Protein AF-A0A9D8TSK9-F1 (afdb_monomer)

Structure (mmCIF, N/CA/C/O backbone):
data_AF-A0A9D8TSK9-F1
#
_entry.id   AF-A0A9D8TSK9-F1
#
loop_
_atom_site.group_PDB
_atom_site.id
_atom_site.type_symbol
_atom_site.label_atom_id
_atom_site.label_alt_id
_atom_site.label_comp_id
_atom_site.label_asym_id
_atom_site.label_entity_id
_atom_site.label_seq_id
_atom_site.pdbx_PDB_ins_code
_atom_site.Cartn_x
_atom_site.Cartn_y
_atom_site.Cartn_z
_atom_site.occupancy
_atom_site.B_iso_or_equiv
_atom_site.auth_seq_id
_atom_site.auth_comp_id
_atom_site.auth_asym_id
_atom_site.auth_atom_id
_atom_site.pdbx_PDB_model_num
ATOM 1 N N . PRO A 1 1 ? 2.630 -17.126 -11.442 1.00 73.25 1 PRO A N 1
ATOM 2 C CA . PRO A 1 1 ? 2.216 -15.720 -11.636 1.00 73.25 1 PRO A CA 1
ATOM 3 C C . PRO A 1 1 ? 3.411 -14.772 -11.558 1.00 73.25 1 PRO A C 1
ATOM 5 O O . PRO A 1 1 ? 4.463 -15.180 -11.087 1.00 73.25 1 PRO A O 1
ATOM 8 N N . GLU A 1 2 ? 3.264 -13.523 -11.987 1.00 84.56 2 GLU A N 1
ATOM 9 C CA . GLU A 1 2 ? 4.336 -12.519 -11.908 1.00 84.56 2 GLU A CA 1
ATOM 10 C C . GLU A 1 2 ? 4.893 -12.337 -10.479 1.00 84.56 2 GLU A C 1
ATOM 12 O O . GLU A 1 2 ? 6.099 -12.223 -10.284 1.00 84.56 2 GLU A O 1
ATOM 17 N N . GLU A 1 3 ? 4.031 -12.426 -9.462 1.00 88.69 3 GLU A N 1
ATOM 18 C CA . GLU A 1 3 ? 4.426 -12.395 -8.046 1.00 88.69 3 GLU A CA 1
ATOM 19 C C . GLU A 1 3 ? 5.322 -13.574 -7.629 1.00 88.69 3 GLU A C 1
ATOM 21 O O . GLU A 1 3 ? 6.169 -13.411 -6.752 1.00 88.69 3 GLU A O 1
ATOM 26 N N . ASP A 1 4 ? 5.180 -14.745 -8.259 1.00 91.94 4 ASP A N 1
ATOM 27 C CA . ASP A 1 4 ? 6.037 -15.901 -7.959 1.00 91.94 4 ASP A CA 1
ATOM 28 C C . ASP A 1 4 ? 7.465 -15.669 -8.458 1.00 91.94 4 ASP A C 1
ATOM 30 O O . ASP A 1 4 ? 8.418 -16.069 -7.793 1.00 91.94 4 ASP A O 1
ATOM 34 N N . ILE A 1 5 ? 7.606 -14.990 -9.602 1.00 90.00 5 ILE A N 1
ATOM 35 C CA . ILE A 1 5 ? 8.903 -14.621 -10.185 1.00 90.00 5 ILE A CA 1
ATOM 36 C C . ILE A 1 5 ? 9.589 -13.581 -9.294 1.00 90.00 5 ILE A C 1
ATOM 38 O O . ILE A 1 5 ? 10.759 -13.721 -8.944 1.00 90.00 5 ILE A O 1
ATOM 42 N N . LEU A 1 6 ? 8.842 -12.565 -8.853 1.00 91.88 6 LEU A N 1
ATOM 43 C CA . LEU A 1 6 ? 9.312 -11.599 -7.857 1.00 91.88 6 LEU A CA 1
ATOM 44 C C . LEU A 1 6 ? 9.810 -12.296 -6.589 1.00 91.88 6 LEU A C 1
ATOM 46 O O . LEU A 1 6 ? 10.899 -12.002 -6.093 1.00 91.88 6 LEU A O 1
ATOM 50 N N . LEU A 1 7 ? 9.026 -13.242 -6.073 1.00 94.25 7 LEU A N 1
ATOM 51 C CA . LEU A 1 7 ? 9.379 -13.989 -4.875 1.00 94.25 7 LEU A CA 1
ATOM 52 C C . LEU A 1 7 ? 10.636 -14.841 -5.075 1.00 94.25 7 LEU A C 1
ATOM 54 O O . LEU A 1 7 ? 11.459 -14.888 -4.161 1.00 94.25 7 LEU A O 1
ATOM 58 N N . SER A 1 8 ? 10.795 -15.507 -6.223 1.00 94.19 8 SER A N 1
ATOM 59 C CA . SER A 1 8 ? 11.981 -16.324 -6.497 1.00 94.19 8 SER A CA 1
ATOM 60 C C . SER A 1 8 ? 13.240 -15.470 -6.592 1.00 94.19 8 SER A C 1
ATOM 62 O O . SER A 1 8 ? 14.206 -15.767 -5.895 1.00 94.19 8 SER A O 1
ATOM 64 N N . VAL A 1 9 ? 13.199 -14.368 -7.352 1.00 93.31 9 VAL A N 1
ATOM 65 C CA . VAL A 1 9 ? 14.351 -13.464 -7.515 1.00 93.31 9 VAL A CA 1
ATOM 66 C C . VAL A 1 9 ? 14.782 -12.883 -6.168 1.00 93.31 9 VAL A C 1
ATOM 68 O O . VAL A 1 9 ? 15.950 -12.953 -5.798 1.00 93.31 9 VAL A O 1
ATOM 71 N N . LEU A 1 10 ? 13.838 -12.367 -5.376 1.00 93.31 10 LEU A N 1
ATOM 72 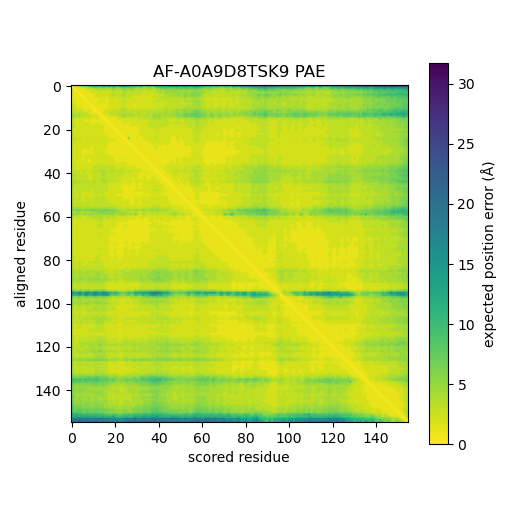C CA . LEU A 1 10 ? 14.177 -11.788 -4.073 1.00 93.31 10 LEU A CA 1
ATOM 73 C C . LEU A 1 10 ? 14.673 -12.842 -3.078 1.00 93.31 10 LEU A C 1
ATOM 75 O O . LEU A 1 10 ? 15.539 -12.550 -2.254 1.00 93.31 10 LEU A O 1
ATOM 79 N N . ARG A 1 11 ? 14.146 -14.069 -3.140 1.00 95.38 11 ARG A N 1
ATOM 80 C CA . ARG A 1 11 ? 14.561 -15.168 -2.259 1.00 95.38 11 ARG A CA 1
ATOM 81 C C . ARG A 1 11 ? 16.004 -15.595 -2.507 1.00 95.38 11 ARG A C 1
ATOM 83 O O . ARG A 1 11 ? 16.670 -15.957 -1.541 1.00 95.38 11 ARG A O 1
ATOM 90 N N . GLU A 1 12 ? 16.487 -15.531 -3.743 1.00 93.00 12 GLU A N 1
ATOM 91 C CA . GLU A 1 12 ? 17.891 -15.820 -4.057 1.00 93.00 12 GLU A CA 1
ATOM 92 C C . GLU A 1 12 ? 18.850 -14.809 -3.413 1.00 93.00 12 GLU A C 1
ATOM 94 O O . GLU A 1 12 ? 19.914 -15.198 -2.937 1.00 93.00 12 GLU A O 1
ATOM 99 N N . GLU A 1 13 ? 18.458 -13.534 -3.314 1.00 87.31 13 GLU A N 1
ATOM 100 C CA . GLU A 1 13 ? 19.311 -12.488 -2.736 1.00 87.31 13 GLU A CA 1
ATOM 101 C C . GLU A 1 13 ? 19.296 -12.459 -1.198 1.00 87.31 13 GLU A C 1
ATOM 103 O O . GLU A 1 13 ? 20.333 -12.238 -0.571 1.00 87.31 13 GLU A O 1
ATOM 108 N N . VAL A 1 14 ? 18.127 -12.634 -0.566 1.00 90.31 14 VAL A N 1
ATOM 109 C CA . VAL A 1 14 ? 17.959 -12.365 0.884 1.00 90.31 14 VAL A CA 1
ATOM 110 C C . VAL A 1 14 ? 17.434 -13.552 1.696 1.00 90.31 14 VAL A C 1
ATOM 112 O O . VAL A 1 14 ? 17.298 -13.451 2.918 1.00 90.31 14 VAL A O 1
ATOM 115 N N . GLY A 1 15 ? 17.104 -14.672 1.048 1.00 93.44 15 GLY A N 1
ATOM 116 C CA . GLY A 1 15 ? 16.477 -15.831 1.681 1.00 93.44 15 GLY A CA 1
ATOM 117 C C . GLY A 1 15 ? 15.024 -15.562 2.089 1.00 93.44 15 GLY A C 1
ATOM 118 O O . GLY A 1 15 ? 14.085 -15.844 1.344 1.00 93.44 15 GLY A O 1
ATOM 119 N N . HIS A 1 16 ? 14.801 -15.026 3.291 1.00 95.62 16 HIS A N 1
ATOM 120 C CA . HIS A 1 16 ? 13.446 -14.752 3.780 1.00 95.62 16 HIS A CA 1
ATOM 121 C C . HIS A 1 16 ? 12.887 -13.433 3.219 1.00 95.62 16 HIS A C 1
ATOM 123 O O . HIS A 1 16 ? 13.350 -12.343 3.561 1.00 95.62 16 HIS A O 1
ATOM 129 N N . VAL A 1 17 ? 11.828 -13.534 2.412 1.00 96.38 17 VAL A N 1
ATOM 130 C CA . VAL A 1 17 ? 11.138 -12.386 1.806 1.00 96.38 17 VAL A CA 1
ATOM 131 C C . VAL A 1 17 ? 9.907 -12.024 2.641 1.00 96.38 17 VAL A C 1
ATOM 133 O O . VAL A 1 17 ? 8.852 -12.642 2.517 1.00 96.38 17 VAL A O 1
ATOM 136 N N . SER A 1 18 ? 10.044 -11.022 3.513 1.00 96.56 18 SER A N 1
ATOM 137 C CA . SER A 1 18 ? 8.914 -10.470 4.271 1.00 96.56 18 SER A CA 1
ATOM 138 C C . SER A 1 18 ? 8.036 -9.569 3.395 1.00 96.56 18 SER A C 1
ATOM 140 O O . SER A 1 18 ? 8.473 -9.073 2.358 1.00 96.56 18 SER A O 1
ATOM 142 N N . CYS A 1 19 ? 6.813 -9.267 3.844 1.00 94.88 19 CYS A N 1
ATOM 143 C CA . CYS A 1 19 ? 5.974 -8.274 3.163 1.00 94.88 19 CYS A CA 1
ATOM 144 C C . CYS A 1 19 ? 6.661 -6.900 3.070 1.00 94.88 19 CYS A C 1
ATOM 146 O O . CYS A 1 19 ? 6.500 -6.214 2.072 1.00 94.88 19 CYS A O 1
ATOM 148 N N . GLU A 1 20 ? 7.476 -6.510 4.055 1.00 95.56 20 GLU A N 1
ATOM 149 C CA . GLU A 1 20 ? 8.206 -5.232 4.051 1.00 95.56 20 GLU A CA 1
ATOM 150 C C . GLU A 1 20 ? 9.267 -5.145 2.941 1.00 95.56 20 GLU A C 1
ATOM 152 O O . GLU A 1 20 ? 9.547 -4.057 2.431 1.00 95.56 20 GLU A O 1
ATOM 157 N N . ARG A 1 21 ? 9.803 -6.292 2.491 1.00 96.06 21 ARG A N 1
ATOM 158 C CA . ARG A 1 21 ? 10.706 -6.353 1.329 1.00 96.06 21 ARG A CA 1
ATOM 159 C C . ARG A 1 21 ? 10.025 -5.959 0.019 1.00 96.06 21 ARG A C 1
ATOM 161 O O . ARG A 1 21 ? 10.737 -5.714 -0.947 1.00 96.06 21 ARG A O 1
ATOM 168 N N . LEU A 1 22 ? 8.695 -5.868 -0.001 1.00 95.25 22 LEU A N 1
ATOM 169 C CA . LEU A 1 22 ? 7.880 -5.459 -1.148 1.00 95.25 22 LEU A CA 1
ATOM 170 C C . LEU A 1 22 ? 7.094 -4.169 -0.850 1.00 95.25 22 LEU A C 1
ATOM 172 O O . LEU A 1 22 ? 7.015 -3.277 -1.686 1.00 95.25 22 LEU A O 1
ATOM 176 N N . LEU A 1 23 ? 6.549 -4.032 0.360 1.00 95.69 23 LEU A N 1
ATOM 177 C CA . LEU A 1 23 ? 5.634 -2.965 0.775 1.00 95.69 23 LEU A CA 1
ATOM 178 C C . LEU A 1 23 ? 6.340 -1.856 1.569 1.00 95.69 23 LEU A C 1
ATOM 180 O O . LEU A 1 23 ? 5.909 -1.463 2.650 1.00 95.69 23 LEU A O 1
ATOM 184 N N . SER A 1 24 ? 7.437 -1.343 1.021 1.00 95.38 24 SER A N 1
ATOM 185 C CA . SER A 1 24 ? 8.186 -0.204 1.563 1.00 95.38 24 SER A CA 1
ATOM 186 C C . SER A 1 24 ? 8.791 0.636 0.432 1.00 95.38 24 SER A C 1
ATOM 188 O O . SER A 1 24 ? 8.674 0.279 -0.739 1.00 95.38 24 SER A O 1
ATOM 190 N N . GLY A 1 25 ? 9.460 1.748 0.761 1.00 94.69 25 GLY A N 1
ATOM 191 C CA . GLY A 1 25 ? 10.222 2.513 -0.235 1.00 94.69 25 GLY A CA 1
ATOM 192 C C . GLY A 1 25 ? 11.288 1.656 -0.916 1.00 94.69 25 GLY A C 1
ATOM 193 O O . GLY A 1 25 ? 11.311 1.566 -2.138 1.00 94.69 25 GLY A O 1
ATOM 194 N N . MET A 1 26 ? 12.098 0.944 -0.129 1.00 95.31 26 MET A N 1
ATOM 195 C CA . MET A 1 26 ? 13.047 -0.031 -0.679 1.00 95.31 26 MET A CA 1
ATOM 196 C C . MET A 1 26 ? 12.343 -1.210 -1.349 1.00 95.31 26 MET A C 1
ATOM 198 O O . MET A 1 26 ? 12.873 -1.783 -2.293 1.00 95.31 26 MET A O 1
ATOM 202 N N . GLY A 1 27 ? 11.130 -1.543 -0.913 1.00 95.81 27 GLY A N 1
ATOM 203 C CA . GLY A 1 27 ? 10.292 -2.532 -1.572 1.00 95.81 27 GLY A CA 1
ATOM 204 C C . GLY A 1 27 ? 9.965 -2.183 -3.023 1.00 95.81 27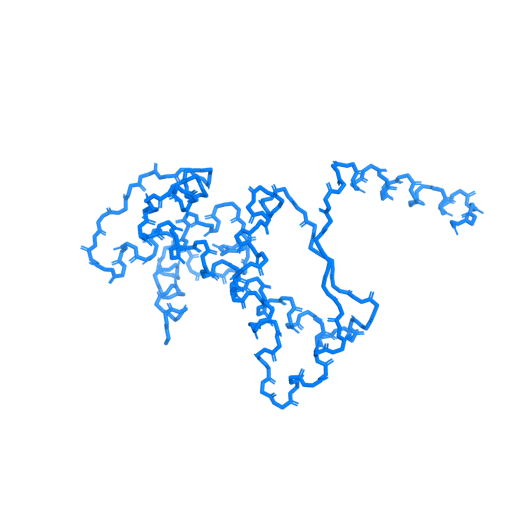 GLY A C 1
ATOM 205 O O . GLY A 1 27 ? 10.052 -3.062 -3.871 1.00 95.81 27 GLY A O 1
ATOM 206 N N . LEU A 1 28 ? 9.702 -0.913 -3.348 1.00 96.44 28 LEU A N 1
ATOM 207 C CA . LEU A 1 28 ? 9.533 -0.484 -4.744 1.00 96.44 28 LEU A CA 1
ATOM 208 C C . LEU A 1 28 ? 10.784 -0.737 -5.588 1.00 96.44 28 LEU A C 1
ATOM 210 O O . LEU A 1 28 ? 10.671 -1.226 -6.709 1.00 96.44 28 LEU A O 1
ATOM 214 N N . VAL A 1 29 ? 11.965 -0.445 -5.037 1.00 97.38 29 VAL A N 1
ATOM 215 C CA . VAL A 1 29 ? 13.246 -0.707 -5.711 1.00 97.38 29 VAL A CA 1
ATOM 216 C C . VAL A 1 29 ? 13.446 -2.208 -5.908 1.00 97.38 29 VAL A C 1
ATOM 218 O O . VAL A 1 29 ? 13.816 -2.638 -6.994 1.00 97.38 29 VAL A O 1
ATOM 221 N N . ASN A 1 30 ? 13.134 -3.022 -4.898 1.00 97.00 30 ASN A N 1
ATOM 222 C CA . ASN A 1 30 ? 13.212 -4.480 -4.993 1.00 97.00 30 ASN A CA 1
ATOM 223 C C . ASN A 1 30 ? 12.285 -5.032 -6.083 1.00 97.00 30 ASN A C 1
ATOM 225 O O . ASN A 1 30 ? 12.696 -5.901 -6.847 1.00 97.00 30 ASN A O 1
ATOM 229 N N . ILE A 1 31 ? 11.059 -4.509 -6.182 1.00 97.19 31 ILE A N 1
ATOM 230 C CA . ILE A 1 31 ? 10.100 -4.910 -7.218 1.00 97.19 31 ILE A CA 1
ATOM 231 C C . ILE A 1 31 ? 10.623 -4.519 -8.604 1.00 97.19 31 ILE A C 1
ATOM 233 O O . ILE A 1 31 ? 10.653 -5.365 -9.492 1.00 97.19 31 ILE A O 1
ATOM 237 N N . TYR A 1 32 ? 11.078 -3.274 -8.780 1.00 97.81 32 TYR A N 1
ATOM 238 C CA . TYR A 1 32 ? 11.689 -2.806 -10.029 1.00 97.81 32 TYR A CA 1
ATOM 239 C C . TYR A 1 32 ? 12.872 -3.694 -10.441 1.00 97.81 32 TYR A C 1
ATOM 241 O O . TYR A 1 32 ? 12.881 -4.237 -11.543 1.00 97.81 32 TYR A O 1
ATOM 249 N N . ARG A 1 33 ? 13.832 -3.914 -9.533 1.00 96.69 33 ARG A N 1
ATOM 250 C CA . ARG A 1 33 ? 15.013 -4.748 -9.800 1.00 96.69 33 ARG A CA 1
ATOM 251 C C . ARG A 1 33 ? 14.610 -6.157 -10.216 1.00 96.69 33 ARG A C 1
ATOM 253 O O . ARG A 1 33 ? 15.139 -6.673 -11.194 1.00 96.69 33 ARG A O 1
ATOM 260 N N . ALA A 1 34 ? 13.659 -6.764 -9.510 1.00 95.75 34 ALA A N 1
ATOM 261 C CA . ALA A 1 34 ? 13.188 -8.106 -9.821 1.00 95.75 34 ALA A CA 1
ATOM 262 C C . ALA A 1 34 ? 12.487 -8.196 -11.187 1.00 95.75 34 ALA A C 1
ATOM 264 O O . ALA A 1 34 ? 12.703 -9.174 -11.897 1.00 95.75 34 ALA A O 1
ATOM 265 N N . ILE A 1 35 ? 11.712 -7.179 -11.585 1.00 96.12 35 ILE A N 1
ATOM 266 C CA . ILE A 1 35 ? 11.118 -7.092 -12.931 1.00 96.12 35 ILE A CA 1
ATOM 267 C C . ILE A 1 35 ? 12.223 -7.065 -13.992 1.00 96.12 35 ILE A C 1
ATOM 269 O O . ILE A 1 35 ? 12.223 -7.895 -14.901 1.00 96.12 35 ILE A O 1
ATOM 273 N N . VAL A 1 36 ? 13.200 -6.168 -13.844 1.00 96.75 36 VAL A N 1
ATOM 274 C CA . VAL A 1 36 ? 14.285 -6.004 -14.824 1.00 96.75 36 VAL A CA 1
ATOM 275 C C . VAL A 1 36 ? 15.134 -7.274 -14.939 1.00 96.75 36 VAL A C 1
ATOM 277 O O . VAL A 1 36 ? 15.420 -7.730 -16.047 1.00 96.75 36 VAL A O 1
ATOM 280 N N . LEU A 1 37 ? 15.483 -7.889 -13.805 1.00 94.75 37 LEU A N 1
ATOM 281 C CA . LEU A 1 37 ? 16.219 -9.156 -13.773 1.00 94.75 37 LEU A CA 1
ATOM 282 C C . LEU A 1 37 ? 15.415 -10.299 -14.405 1.00 94.75 37 LEU A C 1
ATOM 284 O O . LEU A 1 37 ? 15.986 -11.109 -15.132 1.00 94.75 37 LEU A O 1
ATOM 288 N N . SER A 1 38 ? 14.095 -10.348 -14.185 1.00 92.56 38 SER A N 1
ATOM 289 C CA . SER A 1 38 ? 13.232 -11.371 -14.793 1.00 92.56 38 SER A CA 1
ATOM 290 C C . SER A 1 38 ? 13.163 -11.276 -16.319 1.00 92.56 38 SER A C 1
ATOM 292 O O . SER A 1 38 ? 12.992 -12.291 -16.993 1.00 92.56 38 SER A O 1
ATOM 294 N N . ASP A 1 39 ? 13.391 -10.079 -16.861 1.00 93.69 39 ASP A N 1
ATOM 295 C CA . ASP A 1 39 ? 13.491 -9.822 -18.297 1.00 93.69 39 ASP A CA 1
ATOM 296 C C . ASP A 1 39 ? 14.929 -10.001 -18.833 1.00 93.69 39 ASP A C 1
ATOM 298 O O . ASP A 1 39 ? 15.214 -9.634 -19.973 1.00 93.69 39 ASP A O 1
ATOM 302 N N . ASN A 1 40 ? 15.849 -10.570 -18.041 1.00 94.50 40 ASN A N 1
ATOM 303 C CA . ASN A 1 40 ? 17.273 -10.750 -18.366 1.00 94.50 40 ASN A CA 1
ATOM 304 C C . ASN A 1 40 ? 18.011 -9.438 -18.691 1.00 94.50 40 ASN A C 1
ATOM 306 O O . ASN A 1 40 ? 18.934 -9.411 -19.511 1.00 94.50 40 ASN A O 1
ATOM 310 N N . ARG A 1 41 ? 17.608 -8.338 -18.051 1.00 96.62 41 ARG A N 1
ATOM 311 C CA . ARG A 1 41 ? 18.243 -7.021 -18.171 1.00 96.62 41 ARG A CA 1
ATOM 312 C C . ARG A 1 41 ? 18.985 -6.664 -16.883 1.00 96.62 41 ARG A C 1
ATOM 314 O O . ARG A 1 41 ? 18.797 -7.285 -15.839 1.00 96.62 41 ARG A O 1
ATOM 321 N N . ILE A 1 42 ? 19.850 -5.655 -16.962 1.00 96.69 42 ILE A N 1
ATOM 322 C CA . ILE A 1 42 ? 20.616 -5.154 -15.815 1.00 96.69 42 ILE A CA 1
ATOM 323 C C . ILE A 1 42 ? 19.864 -3.953 -15.224 1.00 96.69 42 ILE A C 1
ATOM 325 O O . ILE A 1 42 ? 19.654 -2.983 -15.956 1.00 96.69 42 ILE A O 1
ATOM 329 N N . PRO A 1 43 ? 19.447 -3.993 -13.944 1.00 96.94 43 PRO A N 1
ATOM 330 C CA . PRO A 1 43 ? 18.773 -2.863 -13.314 1.00 96.94 43 PRO A CA 1
ATOM 331 C C . PRO A 1 43 ? 19.726 -1.693 -13.076 1.00 96.94 43 PRO A C 1
ATOM 333 O O . PRO A 1 43 ? 20.885 -1.885 -12.705 1.00 96.94 43 PRO A O 1
ATOM 336 N N . GLU A 1 44 ? 19.205 -0.478 -13.237 1.00 97.56 44 GLU A N 1
ATOM 337 C CA . GLU A 1 44 ? 19.864 0.733 -12.751 1.00 97.56 44 GLU A CA 1
ATOM 338 C C . GLU A 1 44 ? 19.841 0.782 -11.214 1.00 97.56 44 GLU A C 1
ATOM 340 O O . GLU A 1 44 ? 18.963 0.205 -10.563 1.00 97.56 44 GLU A O 1
ATOM 345 N N . ASP A 1 45 ? 20.789 1.515 -10.629 1.00 96.62 45 ASP A N 1
ATOM 346 C CA . ASP A 1 45 ? 20.806 1.800 -9.193 1.00 96.62 45 ASP A CA 1
ATOM 347 C C . ASP A 1 45 ? 19.848 2.961 -8.879 1.00 96.62 45 ASP A C 1
ATOM 349 O O . ASP A 1 45 ? 20.22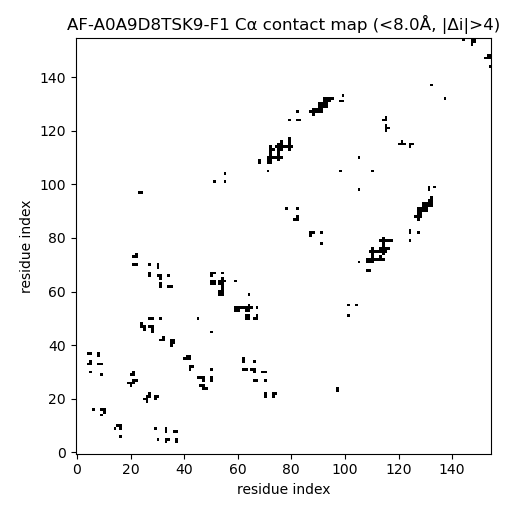9 4.132 -8.896 1.00 96.62 45 ASP A O 1
ATOM 353 N N . LEU A 1 46 ? 18.564 2.633 -8.698 1.00 97.50 46 LEU A N 1
ATOM 354 C CA . LEU A 1 46 ? 17.492 3.600 -8.446 1.00 97.50 46 LEU A CA 1
ATOM 355 C C . LEU A 1 46 ? 17.186 3.749 -6.953 1.00 97.50 46 LEU A C 1
ATOM 357 O O . LEU A 1 46 ? 17.054 2.762 -6.225 1.00 97.50 46 LEU A O 1
ATOM 361 N N . GLU A 1 47 ? 16.930 4.981 -6.513 1.00 97.25 47 GLU A N 1
ATOM 362 C CA . GLU A 1 47 ? 16.341 5.245 -5.204 1.00 97.25 47 GLU A CA 1
ATOM 363 C C . GLU A 1 47 ? 14.801 5.110 -5.256 1.00 97.25 47 GLU A C 1
ATOM 365 O O . GLU A 1 47 ? 14.180 5.259 -6.314 1.00 97.25 47 GLU A O 1
ATOM 370 N N . PRO A 1 48 ? 14.112 4.914 -4.112 1.00 95.88 48 PRO A N 1
ATOM 371 C CA . PRO A 1 48 ? 12.649 4.785 -4.084 1.00 95.88 48 PRO A CA 1
ATOM 372 C C . PRO A 1 48 ? 11.894 5.936 -4.766 1.00 95.88 48 PRO A C 1
ATOM 374 O O . PRO A 1 48 ? 10.857 5.724 -5.396 1.00 95.88 48 PRO A O 1
ATOM 377 N N . LYS A 1 49 ? 12.416 7.163 -4.639 1.00 95.81 49 LYS A N 1
ATOM 378 C CA . LYS A 1 49 ? 11.838 8.358 -5.269 1.00 95.81 49 LYS A CA 1
ATOM 379 C C . LYS A 1 49 ? 11.927 8.297 -6.795 1.00 95.81 49 LYS A C 1
ATOM 381 O O . LYS A 1 49 ? 11.011 8.790 -7.447 1.00 9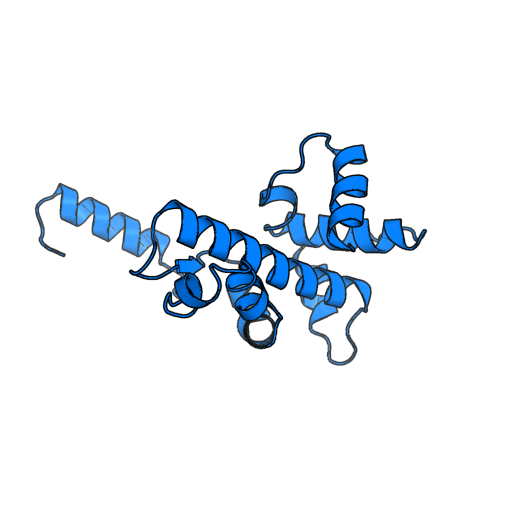5.81 49 LYS A O 1
ATOM 386 N N . ASP A 1 50 ? 12.970 7.673 -7.342 1.00 97.44 50 ASP A N 1
ATOM 387 C CA . ASP A 1 50 ? 13.194 7.579 -8.783 1.00 97.44 50 ASP A CA 1
ATOM 388 C C . ASP A 1 50 ? 12.176 6.628 -9.397 1.00 97.44 50 ASP A C 1
ATOM 390 O O . ASP A 1 50 ? 11.528 6.992 -10.373 1.00 97.44 50 ASP A O 1
ATOM 394 N N . VAL A 1 51 ? 11.930 5.479 -8.755 1.00 97.44 51 VAL A N 1
ATOM 395 C CA . VAL A 1 51 ? 10.883 4.536 -9.183 1.00 97.44 51 VAL A CA 1
ATOM 396 C C . VAL A 1 51 ? 9.522 5.229 -9.208 1.00 97.44 51 VAL A C 1
ATOM 398 O O . VAL A 1 51 ? 8.825 5.194 -10.219 1.00 97.44 51 VAL A O 1
ATOM 401 N N . THR A 1 52 ? 9.142 5.929 -8.131 1.00 96.62 52 THR A N 1
ATOM 402 C CA . THR A 1 52 ? 7.864 6.662 -8.125 1.00 96.62 52 THR A CA 1
ATOM 403 C C . THR A 1 52 ? 7.836 7.816 -9.124 1.00 96.62 52 THR A C 1
ATOM 405 O O . THR A 1 52 ? 6.805 8.049 -9.738 1.00 96.62 52 THR A O 1
ATOM 408 N N . GLY A 1 53 ? 8.941 8.543 -9.298 1.00 96.50 53 GLY A N 1
ATOM 409 C CA . GLY A 1 53 ? 9.014 9.694 -10.193 1.00 96.50 53 GLY A CA 1
ATOM 410 C C . GLY A 1 53 ? 8.890 9.279 -11.654 1.00 96.50 53 GLY A C 1
ATOM 411 O O . GLY A 1 53 ? 8.048 9.817 -12.367 1.00 96.50 53 GLY A O 1
ATOM 412 N N . ARG A 1 54 ? 9.665 8.271 -12.073 1.00 97.75 54 ARG A N 1
ATOM 413 C CA . ARG A 1 54 ? 9.659 7.728 -13.439 1.00 97.75 54 ARG A CA 1
ATOM 414 C C . ARG A 1 54 ? 8.338 7.031 -13.786 1.00 97.75 54 ARG A C 1
ATOM 416 O O . ARG A 1 54 ? 7.879 7.139 -14.917 1.00 97.75 54 ARG A O 1
ATOM 423 N N . ALA A 1 55 ? 7.691 6.376 -12.817 1.00 97.12 55 ALA A N 1
ATOM 424 C CA . ALA A 1 55 ? 6.388 5.725 -13.002 1.00 97.12 55 ALA A CA 1
ATOM 425 C C . ALA A 1 55 ? 5.222 6.695 -13.278 1.00 97.12 55 ALA A C 1
ATOM 427 O O . ALA A 1 55 ? 4.176 6.266 -13.773 1.00 97.12 55 ALA A O 1
ATOM 428 N N . LEU A 1 56 ? 5.377 7.969 -12.899 1.00 96.12 56 LEU A N 1
ATOM 429 C CA . LEU A 1 56 ? 4.332 9.001 -12.929 1.00 96.12 56 LEU A CA 1
ATOM 430 C C . LEU A 1 56 ? 4.558 10.070 -14.007 1.00 96.12 56 LEU A C 1
ATOM 432 O O . LEU A 1 56 ? 3.824 11.059 -14.036 1.00 96.12 56 LEU A O 1
ATOM 436 N N . LEU A 1 57 ? 5.570 9.902 -14.860 1.00 95.38 57 LEU A N 1
ATOM 437 C CA . LEU A 1 57 ? 5.776 10.765 -16.021 1.00 95.38 57 LEU A CA 1
ATOM 438 C C . LEU A 1 57 ? 4.620 10.613 -17.023 1.00 95.38 57 LEU A C 1
ATOM 440 O O . LEU A 1 57 ? 3.899 9.616 -17.009 1.00 95.38 57 LEU A O 1
ATOM 444 N N . GLU A 1 58 ? 4.455 11.608 -17.898 1.00 92.62 58 GLU A N 1
ATOM 445 C CA . GLU A 1 58 ? 3.483 11.550 -19.001 1.00 92.62 58 GLU A CA 1
ATOM 446 C C . GLU A 1 58 ? 3.792 10.392 -19.963 1.00 92.62 58 GLU A C 1
ATOM 448 O O . GLU A 1 58 ? 2.881 9.675 -20.370 1.00 92.62 58 GLU A O 1
ATOM 453 N N . ASP A 1 59 ? 5.080 10.175 -20.241 1.00 94.62 59 ASP A N 1
ATOM 454 C CA . ASP A 1 59 ? 5.618 8.965 -20.864 1.00 94.62 59 ASP A CA 1
ATOM 455 C C . ASP A 1 59 ? 6.387 8.168 -19.792 1.00 94.62 59 ASP A C 1
ATOM 457 O O . ASP A 1 59 ? 7.538 8.500 -19.481 1.00 94.62 59 ASP A O 1
ATOM 461 N N . PRO A 1 60 ? 5.729 7.219 -19.101 1.00 94.94 60 PRO A N 1
ATOM 462 C CA . PRO A 1 60 ? 6.301 6.563 -17.937 1.00 94.94 60 PRO A CA 1
ATOM 463 C C . PRO A 1 60 ? 7.312 5.483 -18.321 1.00 94.94 60 PRO A C 1
ATOM 465 O O . PRO A 1 60 ? 7.106 4.699 -19.248 1.00 94.94 60 PRO A O 1
ATOM 468 N N . ASP A 1 61 ? 8.363 5.358 -17.510 1.00 97.56 61 ASP A N 1
ATOM 469 C CA . ASP A 1 61 ? 9.246 4.195 -17.581 1.00 97.56 61 ASP A CA 1
ATOM 470 C C . ASP A 1 61 ? 8.441 2.917 -17.304 1.00 97.56 61 ASP A C 1
ATOM 472 O O . ASP A 1 61 ? 7.783 2.786 -16.264 1.00 97.56 61 ASP A O 1
ATOM 476 N N . THR A 1 62 ? 8.485 1.981 -18.253 1.00 97.44 62 THR A N 1
ATOM 477 C CA . THR A 1 62 ? 7.636 0.782 -18.231 1.00 97.44 62 THR A CA 1
ATOM 478 C C . THR A 1 62 ? 7.870 -0.093 -16.997 1.00 97.44 62 THR A C 1
ATOM 480 O O . THR A 1 62 ? 6.904 -0.581 -16.406 1.00 97.44 62 THR A O 1
ATOM 483 N N . ASP A 1 63 ? 9.119 -0.235 -16.547 1.00 97.88 63 ASP A N 1
ATOM 484 C CA . ASP A 1 63 ? 9.473 -1.072 -15.400 1.00 97.88 63 ASP A CA 1
ATOM 485 C C . ASP A 1 63 ? 9.082 -0.413 -14.082 1.00 97.88 63 ASP A C 1
ATOM 487 O O . ASP A 1 63 ? 8.522 -1.061 -13.196 1.00 97.88 63 ASP A O 1
ATOM 491 N N . CYS A 1 64 ? 9.323 0.892 -13.954 1.00 98.00 64 CYS A N 1
ATOM 492 C CA . CYS A 1 64 ? 8.933 1.663 -12.780 1.00 98.00 64 CYS A CA 1
ATOM 493 C C . CYS A 1 64 ? 7.408 1.707 -12.633 1.00 98.00 64 CYS A C 1
ATOM 495 O O . CYS A 1 64 ? 6.878 1.522 -11.533 1.00 98.00 64 CYS A O 1
ATOM 497 N N . HIS A 1 65 ? 6.685 1.904 -13.740 1.00 97.94 65 HIS A N 1
ATOM 498 C CA . HIS A 1 65 ? 5.223 1.895 -13.757 1.00 97.94 65 HIS A CA 1
ATOM 499 C C . HIS A 1 65 ? 4.658 0.525 -13.368 1.00 97.94 65 HIS A C 1
ATOM 501 O O . HIS A 1 65 ? 3.731 0.429 -12.553 1.00 97.94 65 HIS A O 1
ATOM 507 N N . ARG A 1 66 ? 5.249 -0.550 -13.900 1.00 96.94 66 ARG A N 1
ATOM 508 C CA . ARG A 1 66 ? 4.909 -1.935 -13.554 1.00 96.94 66 ARG A CA 1
ATOM 509 C C . ARG A 1 66 ? 5.207 -2.233 -12.082 1.00 96.94 66 ARG A C 1
ATOM 511 O O . ARG A 1 66 ? 4.352 -2.794 -11.394 1.00 96.94 66 ARG A O 1
ATOM 518 N N . ALA A 1 67 ? 6.340 -1.765 -11.558 1.00 97.50 67 ALA A N 1
ATOM 519 C CA . ALA A 1 67 ? 6.700 -1.911 -10.150 1.00 97.50 67 ALA A CA 1
ATOM 520 C C . ALA A 1 67 ? 5.702 -1.213 -9.216 1.00 97.50 67 ALA A C 1
ATOM 522 O O . ALA A 1 67 ? 5.230 -1.811 -8.245 1.00 97.50 67 ALA A O 1
ATOM 523 N N . LEU A 1 68 ? 5.325 0.030 -9.533 1.00 97.69 68 LEU A N 1
ATOM 524 C CA . LEU A 1 68 ? 4.345 0.785 -8.751 1.00 97.69 68 LEU A CA 1
ATOM 525 C C . LEU A 1 68 ? 2.943 0.156 -8.827 1.00 97.69 68 LEU A C 1
ATOM 527 O O . LEU A 1 68 ? 2.219 0.120 -7.827 1.00 97.69 68 LEU A O 1
ATOM 531 N N . SER A 1 69 ? 2.575 -0.400 -9.984 1.00 97.38 69 SER A N 1
ATOM 532 C CA . SER A 1 69 ? 1.320 -1.139 -10.177 1.00 97.38 69 SER A CA 1
ATOM 533 C C . SER A 1 69 ? 1.257 -2.391 -9.298 1.00 97.38 69 SER A C 1
ATOM 535 O O . SER A 1 69 ? 0.287 -2.585 -8.558 1.00 97.38 69 SER A O 1
ATOM 537 N N . LEU A 1 70 ? 2.314 -3.210 -9.319 1.00 97.06 70 LEU A N 1
ATOM 538 C CA . LEU A 1 70 ? 2.427 -4.418 -8.497 1.00 97.06 70 LEU A CA 1
ATOM 539 C C . LEU A 1 70 ? 2.444 -4.095 -7.005 1.00 97.06 70 LEU A C 1
ATOM 541 O O . LEU A 1 70 ? 1.768 -4.766 -6.226 1.00 97.06 70 LEU A O 1
ATOM 545 N N . PHE A 1 71 ? 3.143 -3.032 -6.601 1.00 97.31 71 PHE A N 1
ATOM 546 C CA . PHE A 1 71 ? 3.121 -2.543 -5.224 1.00 97.31 71 PHE A CA 1
ATOM 547 C C . PHE A 1 71 ? 1.692 -2.275 -4.739 1.00 97.31 71 PHE A C 1
ATOM 549 O O . PHE A 1 71 ? 1.310 -2.721 -3.656 1.00 97.31 71 PHE A O 1
ATOM 556 N N . CYS A 1 72 ? 0.872 -1.598 -5.550 1.00 97.81 72 CYS A N 1
ATOM 557 C CA . CYS A 1 72 ? -0.515 -1.302 -5.191 1.00 97.81 72 CYS A CA 1
ATOM 558 C C . CYS A 1 72 ? -1.367 -2.574 -5.063 1.00 97.81 72 CYS A C 1
ATOM 560 O O . CYS A 1 72 ? -2.152 -2.704 -4.123 1.00 97.81 72 CYS A O 1
ATOM 562 N N . VAL A 1 73 ? -1.189 -3.534 -5.973 1.00 97.56 73 VAL A N 1
ATOM 563 C CA . VAL A 1 73 ? -1.885 -4.830 -5.933 1.00 97.56 73 VAL A CA 1
ATOM 564 C C . VAL A 1 73 ? -1.498 -5.626 -4.682 1.00 97.56 73 VAL A C 1
ATOM 566 O O . VAL A 1 73 ? -2.375 -6.062 -3.931 1.00 97.56 73 VAL A O 1
ATOM 569 N N . MET A 1 74 ? -0.201 -5.763 -4.399 1.00 96.94 74 MET A N 1
ATOM 570 C CA . MET A 1 74 ? 0.293 -6.480 -3.219 1.00 96.94 74 MET A CA 1
ATOM 571 C C . MET A 1 74 ? -0.141 -5.806 -1.914 1.00 96.94 74 MET A C 1
ATOM 573 O O . MET A 1 74 ? -0.520 -6.492 -0.962 1.00 96.94 74 MET A O 1
ATOM 577 N N . MET A 1 75 ? -0.170 -4.469 -1.874 1.00 97.25 75 MET A N 1
ATOM 578 C CA . MET A 1 75 ? -0.685 -3.721 -0.726 1.00 97.25 75 MET A CA 1
ATOM 579 C C . MET A 1 75 ? -2.176 -4.007 -0.498 1.00 97.25 75 MET A C 1
ATOM 581 O O . MET A 1 75 ? -2.598 -4.189 0.646 1.00 97.25 75 MET A O 1
ATOM 585 N N . GLY A 1 76 ? -2.962 -4.124 -1.575 1.00 97.94 76 GLY A N 1
ATOM 586 C CA . GLY A 1 76 ? -4.357 -4.564 -1.522 1.00 97.94 76 GLY A CA 1
ATOM 587 C C . GLY A 1 76 ? -4.480 -5.958 -0.919 1.00 97.94 76 GLY A C 1
ATOM 588 O O . GLY A 1 76 ? -5.168 -6.142 0.088 1.00 97.94 76 GLY A O 1
ATOM 589 N N . ARG A 1 77 ? -3.738 -6.930 -1.462 1.00 97.88 77 ARG A N 1
ATOM 590 C CA . ARG A 1 77 ? -3.744 -8.320 -0.976 1.00 97.88 77 ARG A CA 1
ATOM 591 C C . ARG A 1 77 ? -3.374 -8.425 0.499 1.00 97.88 77 ARG A C 1
ATOM 593 O O . ARG A 1 77 ? -4.016 -9.201 1.214 1.00 97.88 77 ARG A O 1
ATOM 600 N N . PHE A 1 78 ? -2.379 -7.656 0.942 1.00 97.44 78 PHE A N 1
ATOM 601 C CA . PHE A 1 78 ? -1.955 -7.587 2.338 1.00 97.44 78 PHE A CA 1
ATOM 602 C C . PHE A 1 78 ? -3.054 -7.004 3.235 1.00 97.44 78 PHE A C 1
ATOM 604 O O . PHE A 1 78 ? -3.412 -7.616 4.241 1.00 97.44 78 PHE A O 1
ATOM 611 N N . GLY A 1 79 ? -3.659 -5.881 2.835 1.00 98.06 79 GLY A N 1
ATOM 612 C CA . GLY A 1 79 ? -4.777 -5.274 3.560 1.00 98.06 79 GLY A CA 1
ATOM 613 C C . GLY A 1 79 ? -5.983 -6.211 3.686 1.00 98.06 79 GLY A C 1
ATOM 614 O O . GLY A 1 79 ? -6.568 -6.316 4.763 1.00 98.06 79 GLY A O 1
ATOM 615 N N . GLY A 1 80 ? -6.318 -6.946 2.621 1.00 98.31 80 GLY A N 1
ATOM 616 C CA . GLY A 1 80 ? -7.410 -7.924 2.637 1.00 98.31 80 GLY A CA 1
ATOM 617 C C . GLY A 1 80 ? -7.131 -9.098 3.579 1.00 98.31 80 GLY A C 1
ATOM 618 O O . GLY A 1 80 ? -8.024 -9.542 4.300 1.00 98.31 80 GLY A O 1
ATOM 619 N N . ASN A 1 81 ? -5.878 -9.566 3.638 1.00 98.38 81 ASN A N 1
ATOM 620 C CA . ASN A 1 81 ? -5.467 -10.578 4.615 1.00 98.38 81 ASN A CA 1
ATOM 621 C C . ASN A 1 81 ? -5.635 -10.064 6.048 1.00 98.38 81 ASN A C 1
ATOM 623 O O . ASN A 1 81 ? -6.205 -10.770 6.878 1.00 98.38 81 ASN A O 1
ATOM 627 N N . LEU A 1 82 ? -5.176 -8.843 6.340 1.00 98.00 82 LEU A N 1
ATOM 628 C CA . LEU A 1 82 ? -5.325 -8.244 7.667 1.00 98.00 82 LEU A CA 1
ATOM 629 C C . LEU A 1 82 ? -6.804 -8.142 8.057 1.00 98.00 82 LEU A C 1
ATOM 631 O O . LEU A 1 82 ? -7.183 -8.587 9.136 1.00 98.00 82 LEU A O 1
ATOM 635 N N . ALA A 1 83 ? -7.645 -7.640 7.152 1.00 98.44 83 ALA A N 1
ATOM 636 C CA . ALA A 1 83 ? -9.074 -7.475 7.394 1.00 98.44 83 ALA A CA 1
ATOM 637 C C . ALA A 1 83 ? -9.790 -8.796 7.726 1.00 98.44 83 ALA A C 1
ATOM 639 O O . ALA A 1 83 ? -10.640 -8.816 8.620 1.00 98.44 83 ALA A O 1
ATOM 640 N N . LEU A 1 84 ? -9.424 -9.896 7.055 1.00 98.12 84 LEU A N 1
ATOM 641 C CA . LEU A 1 84 ? -9.950 -11.231 7.358 1.00 98.12 84 LEU A CA 1
ATOM 642 C C . LEU A 1 84 ? -9.465 -11.771 8.704 1.00 98.12 84 LEU A C 1
ATOM 644 O O . LEU A 1 84 ? -10.248 -12.395 9.412 1.00 98.12 84 LEU A O 1
ATOM 648 N N . ASN A 1 85 ? -8.202 -11.531 9.064 1.00 97.94 85 ASN A N 1
ATOM 649 C CA . ASN A 1 85 ? -7.623 -12.069 10.299 1.00 97.94 85 ASN A CA 1
ATOM 650 C C . ASN A 1 85 ? -8.271 -11.489 11.563 1.00 97.94 85 ASN A C 1
ATOM 652 O O . ASN A 1 85 ? -8.440 -12.214 12.537 1.00 97.94 85 ASN A O 1
ATOM 656 N N . ILE A 1 86 ? -8.626 -10.200 11.555 1.00 97.25 86 ILE A N 1
ATOM 657 C CA . ILE A 1 86 ? -9.121 -9.503 12.758 1.00 97.25 86 ILE A CA 1
ATOM 658 C C . ILE A 1 86 ? -10.597 -9.095 12.686 1.00 97.25 86 ILE A C 1
ATOM 660 O O . ILE A 1 86 ? -11.109 -8.513 13.636 1.00 97.25 86 ILE A O 1
ATOM 664 N N . GLY A 1 87 ? -11.278 -9.340 11.562 1.00 96.75 87 GLY A N 1
ATOM 665 C CA . GLY A 1 87 ? -12.644 -8.855 11.348 1.00 96.75 87 GLY A CA 1
ATOM 666 C C . GLY A 1 87 ? -12.734 -7.328 11.377 1.00 96.75 87 GLY A C 1
ATOM 667 O O . GLY A 1 87 ? -13.500 -6.758 12.150 1.00 96.75 87 GLY A O 1
ATOM 668 N N . ALA A 1 88 ? -11.931 -6.659 10.543 1.00 97.25 88 ALA A N 1
ATOM 669 C CA . ALA A 1 88 ? -11.728 -5.205 10.562 1.00 97.25 88 ALA A CA 1
ATOM 670 C C . ALA A 1 88 ? -12.921 -4.377 10.025 1.00 97.25 88 ALA A C 1
ATOM 672 O O . ALA A 1 88 ? -12.740 -3.501 9.182 1.00 97.25 88 ALA A O 1
ATOM 673 N N . PHE A 1 89 ? -14.147 -4.613 10.496 1.00 96.44 89 PHE A N 1
ATOM 674 C CA . PHE A 1 89 ? -15.349 -3.909 10.023 1.00 96.44 89 PHE A CA 1
ATOM 675 C C . PHE A 1 89 ? -15.342 -2.400 10.314 1.00 96.44 89 PHE A C 1
ATOM 677 O O . PHE A 1 89 ? -15.995 -1.642 9.604 1.00 96.44 89 PHE A O 1
ATOM 684 N N . GLY A 1 90 ? -14.565 -1.951 11.307 1.00 95.69 90 GLY A N 1
ATOM 685 C CA . GLY A 1 90 ? -14.318 -0.524 11.567 1.00 95.69 90 GLY A CA 1
ATOM 686 C C . GLY A 1 90 ? -13.462 0.176 10.499 1.00 95.69 90 GLY A C 1
ATOM 687 O O . GLY A 1 90 ? -13.303 1.396 10.539 1.00 95.69 90 GLY A O 1
ATOM 688 N N . GLY A 1 91 ? -12.924 -0.585 9.544 1.00 97.31 91 GLY A N 1
ATOM 689 C CA . GLY A 1 91 ? -12.132 -0.096 8.425 1.00 97.31 91 GLY A CA 1
ATOM 690 C C . GLY A 1 91 ? -10.647 -0.426 8.532 1.00 97.31 91 GLY A C 1
ATOM 691 O O . GLY A 1 91 ? -10.106 -0.695 9.605 1.00 97.31 91 GLY A O 1
ATOM 692 N N . VAL A 1 92 ? -9.982 -0.381 7.381 1.00 97.94 92 VAL A N 1
ATOM 693 C CA . VAL A 1 92 ? -8.528 -0.520 7.252 1.00 97.94 92 VAL A CA 1
ATOM 694 C C . VAL A 1 92 ? -7.936 0.838 6.903 1.00 97.94 92 VAL A C 1
ATOM 696 O O . VAL A 1 92 ? -8.376 1.499 5.964 1.00 97.94 92 VAL A O 1
ATOM 699 N N . TYR A 1 93 ? -6.914 1.251 7.644 1.00 97.00 93 TYR A N 1
ATOM 700 C CA . TYR A 1 93 ? -6.280 2.553 7.475 1.00 97.00 93 TYR A CA 1
ATOM 701 C C . TYR A 1 93 ? -4.849 2.373 6.978 1.00 97.00 93 TYR A C 1
ATOM 703 O O . TYR A 1 93 ? -4.036 1.707 7.616 1.00 97.00 93 TYR A O 1
ATOM 711 N N . ILE A 1 94 ? -4.538 2.979 5.836 1.00 95.88 94 ILE A N 1
ATOM 712 C CA . ILE A 1 94 ? -3.193 3.028 5.273 1.00 95.88 94 ILE A CA 1
ATOM 713 C C . ILE A 1 94 ? -2.523 4.289 5.806 1.00 95.88 94 ILE A C 1
ATOM 715 O O . ILE A 1 94 ? -2.861 5.409 5.413 1.00 95.88 94 ILE A O 1
ATOM 719 N N . ALA A 1 95 ? -1.578 4.081 6.716 1.00 91.38 95 ALA A N 1
ATOM 720 C CA . ALA A 1 95 ? -0.697 5.111 7.240 1.00 91.38 95 ALA A CA 1
ATOM 721 C C . ALA A 1 95 ? 0.684 5.001 6.580 1.00 91.38 95 ALA A C 1
ATOM 723 O O . ALA A 1 95 ? 1.153 3.903 6.284 1.00 91.38 95 ALA A O 1
ATOM 724 N N . GLY A 1 96 ? 1.355 6.133 6.374 1.00 79.19 96 GLY A N 1
ATOM 725 C CA . GLY A 1 96 ? 2.732 6.163 5.882 1.00 79.19 96 GLY A CA 1
ATOM 726 C C . GLY A 1 96 ? 2.976 7.220 4.811 1.00 79.19 96 GLY A C 1
ATOM 727 O O . GLY A 1 96 ? 2.051 7.772 4.224 1.00 79.19 96 GLY A O 1
ATOM 728 N N . GLY A 1 97 ? 4.253 7.514 4.567 1.00 79.38 97 GLY A N 1
ATOM 729 C CA . GLY A 1 97 ? 4.665 8.657 3.746 1.00 79.38 97 GLY A CA 1
ATOM 730 C C . GLY A 1 97 ? 4.745 8.409 2.240 1.00 79.38 97 GLY A C 1
ATOM 731 O O . GLY A 1 97 ? 4.942 9.369 1.497 1.00 79.38 97 GLY A O 1
ATOM 732 N N . ILE A 1 98 ? 4.636 7.158 1.776 1.00 87.06 98 ILE A N 1
ATOM 733 C CA . ILE A 1 98 ? 4.870 6.838 0.361 1.00 87.06 98 ILE A CA 1
ATOM 734 C C . ILE A 1 98 ? 3.598 6.974 -0.485 1.00 87.06 98 ILE A C 1
ATOM 736 O O . ILE A 1 98 ? 3.598 7.727 -1.453 1.00 87.06 98 ILE A O 1
ATOM 740 N N . VAL A 1 99 ? 2.490 6.351 -0.065 1.00 91.50 99 VAL A N 1
ATOM 741 C CA . VAL A 1 99 ? 1.210 6.347 -0.800 1.00 91.50 99 VAL A CA 1
ATOM 742 C C . VAL A 1 99 ? 0.654 7.756 -1.046 1.00 91.50 99 VAL A C 1
ATOM 744 O O . VAL A 1 99 ? 0.225 8.019 -2.171 1.00 91.50 99 VAL A O 1
ATOM 747 N N . PRO A 1 100 ? 0.699 8.708 -0.086 1.00 91.88 100 PRO A N 1
ATOM 748 C CA . PRO A 1 100 ? 0.232 10.072 -0.340 1.00 91.88 100 PRO A CA 1
ATOM 749 C C . PRO A 1 100 ? 0.930 10.775 -1.516 1.00 91.88 100 PRO A C 1
ATOM 751 O O . PRO A 1 100 ? 0.323 11.644 -2.136 1.00 91.88 100 PRO A O 1
ATOM 754 N N . ARG A 1 101 ? 2.169 10.392 -1.863 1.00 90.88 101 ARG A N 1
ATOM 755 C CA . ARG A 1 101 ? 2.942 10.999 -2.965 1.00 90.88 101 ARG A CA 1
ATOM 756 C C . ARG A 1 101 ? 2.424 10.610 -4.348 1.00 90.88 101 ARG A C 1
ATOM 758 O O . ARG A 1 101 ? 2.624 11.357 -5.295 1.00 90.88 101 ARG A O 1
ATOM 765 N N . PHE A 1 102 ? 1.744 9.471 -4.457 1.00 94.06 102 PHE A N 1
ATOM 766 C CA . PHE A 1 102 ? 1.189 8.946 -5.706 1.00 94.06 102 PHE A CA 1
ATOM 767 C C . PHE A 1 102 ? -0.305 8.626 -5.566 1.00 94.06 102 PHE A C 1
ATOM 769 O O . PHE A 1 102 ? -0.825 7.693 -6.171 1.00 94.06 102 PHE A O 1
ATOM 776 N N . LEU A 1 103 ? -1.028 9.416 -4.765 1.00 94.94 103 LEU A N 1
ATOM 777 C CA . LEU A 1 103 ? -2.409 9.120 -4.377 1.00 94.94 103 LEU A CA 1
ATOM 778 C C . LEU A 1 103 ? -3.362 8.937 -5.571 1.00 94.94 103 LEU A C 1
ATOM 780 O O . LEU A 1 103 ? -4.242 8.082 -5.513 1.00 94.94 103 LEU A O 1
ATOM 784 N N . GLN A 1 104 ? -3.204 9.715 -6.646 1.00 95.19 104 GLN A N 1
ATOM 785 C CA . GLN A 1 104 ? -4.049 9.569 -7.840 1.00 95.19 104 GLN A CA 1
ATOM 786 C C . GLN A 1 104 ? -3.774 8.258 -8.578 1.00 95.19 104 GLN A C 1
ATOM 788 O O . GLN A 1 104 ? -4.712 7.548 -8.930 1.00 95.19 104 GLN A O 1
ATOM 793 N N . PHE A 1 105 ? -2.500 7.887 -8.721 1.00 96.94 105 PHE A N 1
ATOM 794 C CA . PHE A 1 105 ? -2.118 6.579 -9.245 1.00 96.94 105 PHE A CA 1
ATOM 795 C C . PHE A 1 105 ? -2.700 5.457 -8.381 1.00 96.94 105 PHE A C 1
ATOM 797 O O . PHE A 1 105 ? -3.336 4.544 -8.892 1.00 96.94 105 PHE A O 1
ATOM 804 N N . PHE A 1 106 ? -2.559 5.561 -7.056 1.00 96.81 106 PHE A N 1
ATOM 805 C CA . PHE A 1 106 ? -3.064 4.563 -6.117 1.00 96.81 106 PHE A CA 1
ATOM 806 C C . PHE A 1 106 ? -4.584 4.369 -6.232 1.00 96.81 106 PHE A C 1
ATOM 808 O O . PHE A 1 106 ? -5.053 3.232 -6.260 1.00 96.81 106 PHE A O 1
ATOM 815 N N . LYS A 1 107 ? -5.353 5.458 -6.362 1.00 94.88 107 LYS A N 1
ATOM 816 C CA . LYS A 1 107 ? -6.812 5.406 -6.576 1.00 94.88 107 LYS A CA 1
ATOM 817 C C . LYS A 1 107 ? -7.203 4.686 -7.866 1.00 94.88 107 LYS A C 1
ATOM 819 O O . LYS A 1 107 ? -8.205 3.980 -7.869 1.00 94.88 107 LYS A O 1
ATOM 824 N N . ASN A 1 108 ? -6.413 4.859 -8.923 1.00 96.25 108 ASN A N 1
ATOM 825 C CA . ASN A 1 108 ? -6.659 4.266 -10.239 1.00 96.25 108 ASN A CA 1
ATOM 826 C C . ASN A 1 108 ? -6.007 2.881 -10.408 1.00 96.25 108 ASN A C 1
ATOM 828 O O . ASN A 1 108 ? -6.146 2.255 -11.455 1.00 96.25 108 ASN A O 1
ATOM 832 N N . SER A 1 109 ? -5.287 2.406 -9.392 1.00 97.44 109 SER A N 1
ATOM 833 C CA . SER A 1 109 ? -4.586 1.124 -9.411 1.00 97.44 109 SER A CA 1
ATOM 834 C C . SER A 1 109 ? -5.514 -0.067 -9.137 1.00 97.44 109 SER A C 1
ATOM 836 O O . SER A 1 109 ? -6.664 0.072 -8.717 1.00 97.44 109 SER A O 1
ATOM 838 N N . GLY A 1 110 ? -4.966 -1.279 -9.260 1.00 97.62 110 GLY A N 1
ATOM 839 C CA . GLY A 1 110 ? -5.643 -2.522 -8.883 1.00 97.62 110 GLY A CA 1
ATOM 840 C C . GLY A 1 110 ? -5.814 -2.758 -7.374 1.00 97.62 110 GLY A C 1
ATOM 841 O O . GLY A 1 110 ? -6.277 -3.835 -7.001 1.00 97.62 110 GLY A O 1
ATOM 842 N N . PHE A 1 111 ? -5.463 -1.804 -6.496 1.00 98.38 111 PHE A N 1
ATOM 843 C CA . PHE A 1 111 ? -5.477 -1.990 -5.036 1.00 98.38 111 PHE A CA 1
ATOM 844 C C . PHE A 1 111 ? -6.801 -2.565 -4.516 1.00 98.38 111 PHE A C 1
ATOM 846 O O . PHE A 1 111 ? -6.802 -3.578 -3.816 1.00 98.38 111 PHE A O 1
ATOM 853 N N . ARG A 1 112 ? -7.943 -1.939 -4.848 1.00 98.31 112 ARG A N 1
ATOM 854 C CA . ARG A 1 112 ? -9.236 -2.346 -4.270 1.00 98.31 112 ARG A CA 1
ATOM 855 C C . ARG A 1 112 ? -9.684 -3.712 -4.780 1.00 98.31 112 ARG A C 1
ATOM 857 O O . ARG A 1 112 ? -10.179 -4.517 -3.998 1.00 98.31 112 ARG A O 1
ATOM 864 N N . VAL A 1 113 ? -9.455 -3.985 -6.063 1.00 98.19 113 VAL A N 1
ATOM 865 C CA . VAL A 1 113 ? -9.728 -5.298 -6.660 1.00 98.19 113 VAL A CA 1
ATOM 866 C C . VAL A 1 113 ? -8.916 -6.374 -5.939 1.00 98.19 113 VAL A C 1
ATOM 868 O O . VAL A 1 113 ? -9.472 -7.382 -5.518 1.00 98.19 113 VAL A O 1
ATOM 871 N N . ALA A 1 114 ? -7.626 -6.122 -5.718 1.00 98.06 114 ALA A N 1
ATOM 872 C CA . ALA A 1 114 ? -6.71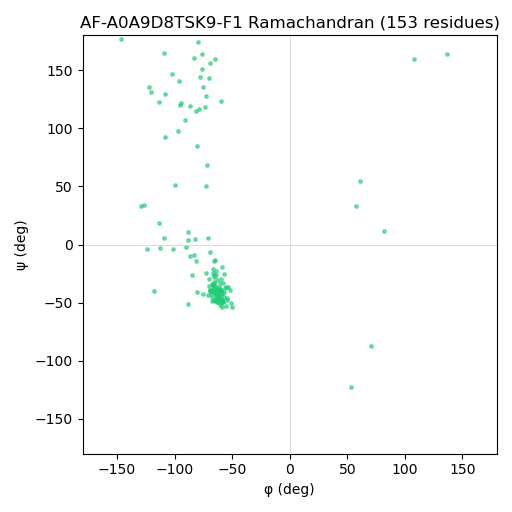5 -7.047 -5.056 1.00 98.06 114 ALA A CA 1
ATOM 873 C C . ALA A 1 114 ? -6.992 -7.216 -3.548 1.00 98.06 114 ALA A C 1
ATOM 875 O O . ALA A 1 114 ? -6.756 -8.285 -2.986 1.00 98.06 114 ALA A O 1
ATOM 876 N N . PHE A 1 115 ? -7.518 -6.179 -2.890 1.00 98.69 115 PHE A N 1
ATOM 877 C CA . PHE A 1 115 ? -8.003 -6.252 -1.512 1.00 98.69 115 PHE A CA 1
ATOM 878 C C . PHE A 1 115 ? -9.150 -7.253 -1.373 1.00 98.69 115 PHE A C 1
ATOM 880 O O . PHE A 1 115 ? -9.126 -8.083 -0.469 1.00 98.69 115 PHE A O 1
ATOM 887 N N . GLU A 1 116 ? -10.116 -7.212 -2.290 1.00 98.56 116 GLU A N 1
ATOM 888 C CA . GLU A 1 116 ? -11.294 -8.085 -2.280 1.00 98.56 116 GLU A CA 1
ATOM 889 C C . GLU A 1 116 ? -11.053 -9.472 -2.910 1.00 98.56 116 GLU A C 1
ATOM 891 O O . GLU A 1 116 ? -11.906 -10.356 -2.796 1.00 98.56 116 GLU A O 1
ATOM 896 N N . ASP A 1 117 ? -9.905 -9.688 -3.560 1.00 97.88 117 ASP A N 1
ATOM 897 C CA . ASP A 1 117 ? -9.523 -10.932 -4.244 1.00 97.88 117 ASP A CA 1
ATOM 898 C C . ASP A 1 117 ? -9.192 -12.066 -3.252 1.00 97.88 117 ASP A C 1
ATOM 900 O O . ASP A 1 117 ? -8.041 -12.462 -3.062 1.00 97.88 117 ASP A O 1
ATOM 904 N N . LYS A 1 118 ? -10.224 -12.557 -2.551 1.00 97.62 118 LYS A N 1
ATOM 905 C CA . LYS A 1 118 ? -10.157 -13.636 -1.544 1.00 97.62 118 LYS A CA 1
ATOM 906 C C . LYS A 1 118 ? -11.186 -14.741 -1.804 1.00 97.62 118 LYS A C 1
ATOM 908 O O . LYS A 1 118 ? -11.734 -15.344 -0.875 1.00 97.62 118 LYS A O 1
ATOM 913 N N . GLY A 1 119 ? -11.476 -14.999 -3.080 1.00 97.06 119 GLY A N 1
ATOM 914 C CA . GLY A 1 119 ? -12.413 -16.036 -3.518 1.00 97.06 119 GLY A CA 1
ATOM 915 C C . GLY A 1 119 ? -13.782 -15.898 -2.845 1.00 97.06 119 GLY A C 1
ATOM 916 O O . GLY A 1 119 ? -14.409 -14.842 -2.898 1.00 97.06 119 GLY A O 1
ATOM 917 N N . ARG A 1 120 ? -14.233 -16.949 -2.150 1.00 97.44 120 ARG A N 1
ATOM 918 C CA . ARG A 1 120 ? -15.526 -16.960 -1.435 1.00 97.44 120 ARG A CA 1
ATOM 919 C C . ARG A 1 120 ? -15.675 -15.873 -0.359 1.00 97.44 120 ARG A C 1
ATOM 921 O O . ARG A 1 120 ? -16.796 -15.559 0.019 1.00 97.44 120 ARG A O 1
ATOM 928 N N . PHE A 1 121 ? -14.572 -15.295 0.122 1.00 97.50 121 PHE A N 1
ATOM 929 C CA . PHE A 1 121 ? -14.586 -14.206 1.104 1.00 97.50 121 PHE A CA 1
ATOM 930 C C . PHE A 1 121 ? -14.663 -12.809 0.474 1.00 97.50 121 PHE A C 1
ATOM 932 O O . PHE A 1 121 ? -14.656 -11.818 1.198 1.00 97.50 121 PHE A O 1
ATOM 939 N N . LYS A 1 122 ? -14.790 -12.696 -0.854 1.00 97.81 122 LYS A N 1
ATOM 940 C CA . LYS A 1 122 ? -14.916 -11.402 -1.539 1.00 97.81 122 LYS A CA 1
ATOM 941 C C . LYS A 1 122 ? -16.010 -10.513 -0.931 1.00 97.81 122 LYS A C 1
ATOM 943 O O . LYS A 1 122 ? -15.742 -9.376 -0.556 1.00 97.81 122 LYS A O 1
ATOM 948 N N . ASN A 1 123 ? -17.213 -11.060 -0.752 1.00 96.75 123 ASN A N 1
ATOM 949 C CA . ASN A 1 123 ? -18.357 -10.321 -0.201 1.00 96.75 123 ASN A CA 1
ATOM 950 C C . ASN A 1 123 ? -18.166 -9.913 1.270 1.00 96.75 123 ASN A C 1
ATOM 952 O O . ASN A 1 123 ? -18.773 -8.953 1.729 1.00 96.75 123 ASN A O 1
ATOM 956 N N . TYR A 1 124 ? -17.321 -10.630 2.016 1.00 96.81 124 TYR A N 1
ATOM 957 C CA . TYR A 1 124 ? -16.966 -10.248 3.383 1.00 96.81 124 TYR A CA 1
ATOM 958 C C . TYR A 1 124 ? -16.146 -8.950 3.388 1.00 96.81 124 TYR A C 1
ATOM 960 O O . TYR A 1 124 ? -16.350 -8.076 4.226 1.00 96.81 124 TYR A O 1
ATOM 968 N N . LEU A 1 125 ? -15.235 -8.807 2.423 1.00 98.06 125 LEU A N 1
ATOM 969 C CA . LEU A 1 125 ? -14.322 -7.669 2.315 1.00 98.06 125 LEU A CA 1
ATOM 970 C C . LEU A 1 125 ? -14.929 -6.465 1.597 1.00 98.06 125 LEU A C 1
ATOM 972 O O . LEU A 1 125 ? -14.531 -5.333 1.876 1.00 98.06 125 LEU A O 1
ATOM 976 N N . SER A 1 126 ? -15.906 -6.677 0.713 1.00 96.62 126 SER A N 1
ATOM 977 C CA . SER A 1 126 ? -16.540 -5.590 -0.042 1.00 96.62 126 SER A CA 1
ATOM 978 C C . SER A 1 126 ? -17.203 -4.544 0.861 1.00 96.62 126 SER A C 1
ATOM 980 O O . SER A 1 126 ? -17.239 -3.370 0.506 1.00 96.62 126 SER A O 1
ATOM 982 N N . ALA A 1 127 ? -17.674 -4.942 2.047 1.00 95.50 127 ALA A N 1
ATOM 983 C CA . ALA A 1 127 ? -18.268 -4.037 3.033 1.00 95.50 127 ALA A CA 1
ATOM 984 C C . ALA A 1 127 ? -17.237 -3.286 3.900 1.00 95.50 127 ALA A C 1
ATOM 986 O O . ALA A 1 127 ? -17.597 -2.323 4.573 1.00 95.50 127 ALA A O 1
ATOM 987 N N . ILE A 1 128 ? -15.968 -3.710 3.907 1.00 98.19 128 ILE A N 1
ATOM 988 C CA . ILE A 1 128 ? -14.929 -3.114 4.752 1.00 98.19 128 ILE A CA 1
ATOM 989 C C . ILE A 1 128 ? -14.312 -1.909 4.030 1.00 98.19 128 ILE A C 1
ATOM 991 O O . ILE A 1 128 ? -13.722 -2.082 2.954 1.00 98.19 128 ILE A O 1
ATOM 995 N N . PRO A 1 129 ? -14.408 -0.690 4.592 1.00 97.75 129 PRO A N 1
ATOM 996 C CA . PRO A 1 129 ? -13.836 0.489 3.963 1.00 97.75 129 PRO A CA 1
ATOM 997 C C . PRO A 1 129 ? -12.314 0.531 4.134 1.00 97.75 129 PRO A C 1
ATOM 999 O O . PRO A 1 129 ? -11.761 0.043 5.122 1.00 97.75 129 PRO A O 1
ATOM 1002 N N . VAL A 1 130 ? -11.636 1.148 3.165 1.00 97.88 130 VAL A N 1
ATOM 1003 C CA . VAL A 1 130 ? -10.199 1.432 3.234 1.00 97.88 130 VAL A CA 1
ATOM 1004 C C . VAL A 1 130 ? -9.985 2.935 3.130 1.00 97.88 130 VAL A C 1
ATOM 1006 O O . VAL A 1 130 ? -10.513 3.573 2.220 1.00 97.88 130 VAL A O 1
ATOM 1009 N N . TYR A 1 131 ? -9.177 3.486 4.030 1.00 97.00 131 TYR A N 1
ATOM 1010 C CA . TYR A 1 131 ? -8.867 4.911 4.086 1.00 97.00 131 TYR A CA 1
ATOM 1011 C C . TYR A 1 131 ? -7.362 5.136 3.980 1.00 97.00 131 TYR A C 1
ATOM 1013 O O . TYR A 1 131 ? -6.582 4.473 4.657 1.00 97.00 131 TYR A O 1
ATOM 1021 N N . VAL A 1 132 ? -6.944 6.104 3.164 1.00 96.44 132 VAL A N 1
ATOM 1022 C CA . VAL A 1 132 ? -5.560 6.598 3.168 1.00 96.44 132 VAL A CA 1
ATOM 1023 C C . VAL A 1 132 ? -5.498 7.812 4.081 1.00 96.44 132 VAL A C 1
ATOM 1025 O O . VAL A 1 132 ? -6.200 8.797 3.851 1.00 96.44 132 VAL A O 1
ATOM 1028 N N . ILE A 1 133 ? -4.658 7.752 5.112 1.00 95.25 133 ILE A N 1
ATOM 1029 C CA . ILE A 1 133 ? -4.469 8.878 6.024 1.00 95.25 133 ILE A CA 1
ATOM 1030 C C . ILE A 1 133 ? -3.536 9.896 5.362 1.00 95.25 133 ILE A C 1
ATOM 1032 O O . ILE A 1 133 ? -2.370 9.610 5.104 1.00 95.25 133 ILE A O 1
ATOM 1036 N N . THR A 1 134 ? -4.045 11.101 5.105 1.00 92.56 134 THR A N 1
ATOM 1037 C CA . THR A 1 134 ? -3.289 12.202 4.478 1.00 92.56 134 THR A CA 1
ATOM 1038 C C . THR A 1 134 ? -2.804 13.258 5.474 1.00 92.56 134 THR A C 1
ATOM 1040 O O . THR A 1 134 ? -2.086 14.179 5.092 1.00 92.56 134 THR A O 1
ATOM 1043 N N . ASN A 1 135 ? -3.166 13.141 6.756 1.00 90.19 135 ASN A N 1
ATOM 1044 C CA . A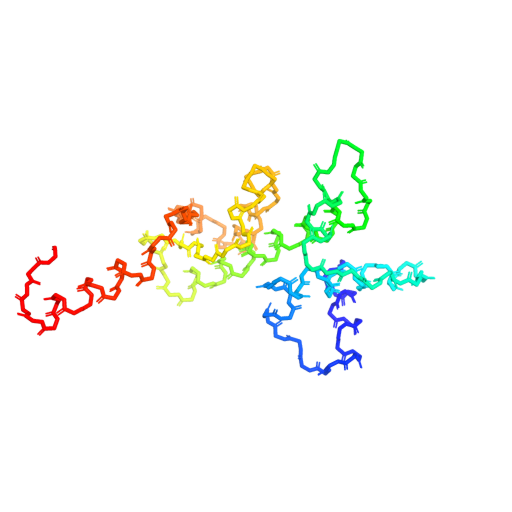SN A 1 135 ? -2.738 14.083 7.786 1.00 90.19 135 ASN A CA 1
ATOM 1045 C C . ASN A 1 135 ? -1.250 13.878 8.134 1.00 90.19 135 ASN A C 1
ATOM 1047 O O . ASN A 1 135 ? -0.856 12.821 8.635 1.00 90.19 135 ASN A O 1
ATOM 1051 N N . GLY A 1 136 ? -0.431 14.912 7.910 1.00 88.50 136 GLY A N 1
ATOM 1052 C CA . GLY A 1 136 ? 1.020 14.879 8.136 1.00 88.50 136 GLY A CA 1
ATOM 1053 C C . GLY A 1 136 ? 1.451 14.732 9.600 1.00 88.50 136 GLY A C 1
ATOM 1054 O O . GLY A 1 136 ? 2.598 14.382 9.861 1.00 88.50 136 GLY A O 1
ATOM 1055 N N . TYR A 1 137 ? 0.542 14.938 10.556 1.00 90.81 137 TYR A N 1
ATOM 1056 C CA . TYR A 1 137 ? 0.832 14.897 11.992 1.00 90.81 137 TYR A CA 1
ATOM 1057 C C . TYR A 1 137 ? 0.141 13.738 12.713 1.00 90.81 137 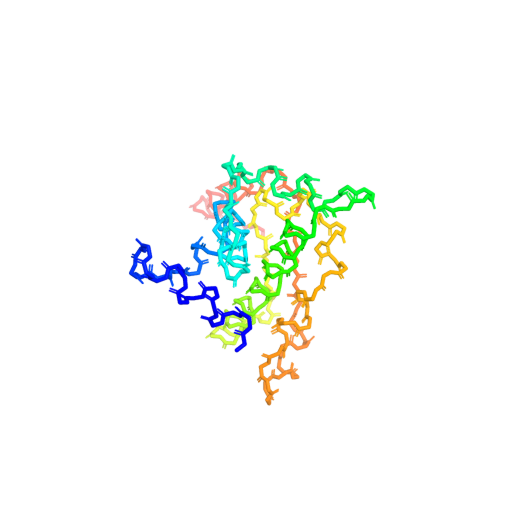TYR A C 1
ATOM 1059 O O . TYR A 1 137 ? 0.029 13.755 13.936 1.00 90.81 137 TYR A O 1
ATOM 1067 N N . THR A 1 138 ? -0.307 12.713 11.981 1.00 92.69 138 THR A N 1
ATOM 1068 C CA . THR A 1 138 ? -1.048 11.571 12.550 1.00 92.69 138 THR A CA 1
ATOM 1069 C C . THR A 1 138 ? -0.326 10.930 13.739 1.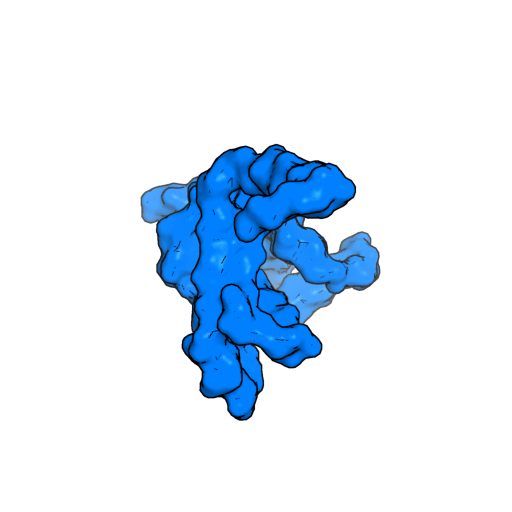00 92.69 138 THR A C 1
ATOM 1071 O O . THR A 1 138 ? -0.966 10.621 14.740 1.00 92.69 138 THR A O 1
ATOM 1074 N N . GLY A 1 139 ? 1.006 10.802 13.680 1.00 92.88 139 GLY A N 1
ATOM 1075 C CA . GLY A 1 139 ? 1.801 10.283 14.800 1.00 92.88 139 GLY A CA 1
ATOM 1076 C C . GLY A 1 139 ? 1.733 11.162 16.056 1.00 92.88 139 GLY A C 1
ATOM 1077 O O . GLY A 1 139 ? 1.541 10.644 17.152 1.00 92.88 139 GLY A O 1
ATOM 1078 N N . LEU A 1 140 ? 1.814 12.489 15.903 1.00 95.56 140 LEU A N 1
ATOM 1079 C CA . LEU A 1 140 ? 1.709 13.434 17.023 1.00 95.56 140 LEU A CA 1
ATOM 1080 C C . LEU A 1 140 ? 0.290 13.474 17.602 1.00 95.56 140 LEU A C 1
ATOM 1082 O O . LEU A 1 140 ? 0.122 13.498 18.819 1.00 95.56 140 LEU A O 1
ATOM 1086 N N . ILE A 1 141 ? -0.729 13.435 16.739 1.00 95.06 141 ILE A N 1
ATOM 1087 C CA . ILE A 1 141 ? -2.137 13.378 17.154 1.00 95.06 141 ILE A CA 1
ATOM 1088 C C . ILE A 1 141 ? -2.398 12.095 17.948 1.00 95.06 141 ILE A C 1
ATOM 1090 O O . ILE A 1 141 ? -3.002 12.155 19.017 1.00 95.06 141 ILE A O 1
ATOM 1094 N N . GLY A 1 142 ? -1.902 10.951 17.465 1.00 94.81 142 GLY A N 1
ATOM 1095 C CA . GLY A 1 142 ? -2.012 9.667 18.156 1.00 94.81 142 GLY A CA 1
ATOM 1096 C C . GLY A 1 142 ? -1.306 9.666 19.513 1.00 94.81 142 GLY A C 1
ATOM 1097 O O . GLY A 1 142 ? -1.897 9.245 20.503 1.00 94.81 142 GLY A O 1
ATOM 1098 N N . ALA A 1 143 ? -0.086 10.209 19.587 1.00 97.12 143 ALA A N 1
ATOM 1099 C CA . ALA A 1 143 ? 0.650 10.338 20.845 1.00 97.12 143 ALA A CA 1
ATOM 1100 C C . ALA A 1 143 ? -0.093 11.221 21.865 1.00 97.12 143 ALA A C 1
ATOM 1102 O O . ALA A 1 143 ? -0.206 10.861 23.036 1.00 97.12 143 ALA A O 1
ATOM 1103 N N . GLY A 1 144 ? -0.655 12.350 21.418 1.00 97.19 144 GLY A N 1
ATOM 1104 C CA . GLY A 1 144 ? -1.463 13.226 22.267 1.00 97.19 144 GLY A CA 1
ATOM 1105 C C . GLY A 1 144 ? -2.772 12.577 22.723 1.00 97.19 144 GLY A C 1
ATOM 1106 O O . GLY A 1 144 ? -3.153 12.711 23.884 1.00 97.19 144 GLY A O 1
ATOM 1107 N N . ALA A 1 145 ? -3.451 11.847 21.834 1.00 96.94 145 ALA A N 1
ATOM 1108 C CA . ALA A 1 145 ? -4.662 11.100 22.162 1.00 96.94 145 ALA A CA 1
ATOM 1109 C C . ALA A 1 145 ? -4.391 10.023 23.224 1.00 96.94 145 ALA A C 1
ATOM 1111 O O . ALA A 1 145 ? -5.119 9.956 24.213 1.00 96.94 145 ALA A O 1
ATOM 1112 N N . TYR A 1 146 ? -3.311 9.254 23.055 1.00 97.06 146 TYR A N 1
ATOM 1113 C CA . TYR A 1 146 ? -2.875 8.244 24.019 1.00 97.06 146 TYR A CA 1
ATOM 1114 C C . TYR A 1 146 ? -2.573 8.864 25.390 1.00 97.06 146 TYR A C 1
ATOM 1116 O O . TYR A 1 146 ? -3.146 8.450 26.393 1.00 97.06 146 TYR A O 1
ATOM 1124 N N . LEU A 1 147 ? -1.764 9.931 25.442 1.00 97.88 147 LEU A N 1
ATOM 1125 C CA . LEU A 1 147 ? -1.447 10.612 26.702 1.00 97.88 147 LEU A CA 1
ATOM 1126 C C . LEU A 1 147 ? -2.702 11.158 27.402 1.00 97.88 147 LEU A C 1
ATOM 1128 O O . LEU A 1 147 ? -2.826 11.066 28.618 1.00 97.88 147 LEU A O 1
ATOM 1132 N N . ARG A 1 148 ? -3.659 11.713 26.649 1.00 97.56 148 ARG A N 1
ATOM 1133 C CA . ARG A 1 148 ? -4.932 12.195 27.208 1.00 97.56 148 ARG A CA 1
ATOM 1134 C C . ARG A 1 148 ? -5.760 11.064 27.820 1.00 97.56 148 ARG A C 1
ATOM 1136 O O . ARG A 1 148 ? -6.351 11.282 28.874 1.00 97.56 148 ARG A O 1
ATOM 1143 N N . GLN A 1 149 ? -5.790 9.886 27.197 1.00 97.12 149 GLN A N 1
ATOM 1144 C CA . GLN A 1 149 ? -6.462 8.714 27.768 1.00 97.12 149 GLN A CA 1
ATOM 1145 C C . GLN A 1 149 ? -5.795 8.262 29.069 1.00 97.12 149 GLN A C 1
ATOM 1147 O O . GLN A 1 149 ? -6.497 8.063 30.057 1.00 97.12 149 GLN A O 1
ATOM 1152 N N . GLU A 1 150 ? -4.460 8.193 29.099 1.00 97.06 150 GLU A N 1
ATOM 1153 C CA . GLU A 1 150 ? -3.691 7.849 30.307 1.00 97.06 150 GLU A CA 1
ATOM 1154 C C . GLU A 1 150 ? -3.926 8.848 31.452 1.00 97.06 150 GLU A C 1
ATOM 1156 O O . GLU A 1 150 ? -3.972 8.477 32.622 1.00 97.06 150 GLU A O 1
ATOM 1161 N N . LEU A 1 151 ? -4.150 10.122 31.120 1.00 97.31 151 LEU A N 1
ATOM 1162 C CA . LEU A 1 151 ? -4.508 11.169 32.081 1.00 97.31 151 LEU A CA 1
ATOM 1163 C C . LEU A 1 151 ? -6.008 11.193 32.445 1.00 97.31 151 LEU A C 1
ATOM 1165 O O . LEU A 1 151 ? -6.445 12.090 33.167 1.00 97.31 151 LEU A O 1
ATOM 1169 N N . GLY A 1 152 ? -6.810 10.242 31.955 1.00 95.62 152 GLY A N 1
ATOM 1170 C CA . GLY A 1 152 ? -8.228 10.094 32.296 1.00 95.62 152 GLY A CA 1
ATOM 1171 C C . GLY A 1 152 ? -9.195 11.004 31.529 1.00 95.62 152 GLY A C 1
ATOM 1172 O O . GLY A 1 152 ? -10.372 11.090 31.889 1.00 95.62 152 GLY A O 1
ATOM 1173 N N . TYR A 1 153 ? -8.750 11.682 30.467 1.00 92.06 153 TYR A N 1
ATOM 117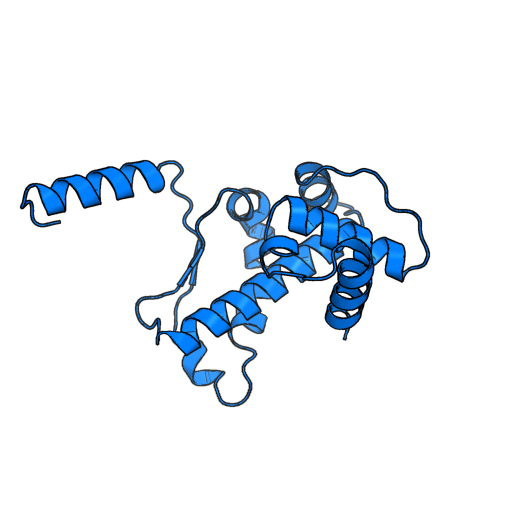4 C CA . TYR A 1 153 ? -9.651 12.452 29.607 1.00 92.06 153 TYR A CA 1
ATOM 1175 C C . TYR A 1 153 ? -10.455 11.514 28.699 1.00 92.06 153 TYR A C 1
ATOM 1177 O O . TYR A 1 153 ? -9.899 10.628 28.051 1.00 92.06 153 TYR A O 1
ATOM 1185 N N . LYS A 1 154 ? -11.765 11.760 28.571 1.00 84.25 154 LYS A N 1
ATOM 1186 C CA . LYS A 1 154 ? -12.563 11.145 27.501 1.00 84.25 154 LYS A CA 1
ATOM 1187 C C . LYS A 1 154 ? -12.205 11.801 26.163 1.00 84.25 154 LYS A C 1
ATOM 1189 O O . LYS A 1 154 ? -12.180 13.033 26.071 1.00 84.25 154 LYS A O 1
ATOM 1194 N N . LEU A 1 155 ? -11.871 10.971 25.174 1.00 70.06 155 LEU A N 1
ATOM 1195 C CA . LEU A 1 155 ? -11.657 11.388 23.786 1.00 70.06 155 LEU A CA 1
ATOM 1196 C C . LEU A 1 155 ? -12.984 11.559 23.052 1.00 70.06 155 LEU A C 1
ATOM 1198 O O . LEU A 1 155 ? -13.906 10.759 23.328 1.00 70.06 155 LEU A O 1
#

Foldseek 3Di:
DLVVLLVVVVCVVPVDDDLCCQQDLVNLVSQLCSQQVVVVHHDDPDGSVRLVVQLPDPNHDPSSVVSVLVNLLSQLLVQLVVCVVPVQLVAAEDDDDPCLVVVVCSVVHCNPVSNLPPVVCSVSRVNHYYYYDPDPCVVVVVVVVVVCVVVVHDD

Secondary structure (DSSP, 8-state):
-HHHHHHHHHHHHHSS--GGGTSSHHHHHHHHHHHHHHTT-PPP---HHHHHHHHTSSS--HHHHHHHHHHHHHHHHHHHHHHHHHT-TT-EEE-SSSGGGGHHHHHHSTHHHHHH--GGGHHHHHTS-EEE---TTHHHHHHHHHHHHHTT---

Solvent-accessible surface area (backbone atoms only — not comparable to full-atom values): 8715 Å² total; per-residue (Å²): 108,76,68,54,54,42,50,52,53,50,27,74,78,65,55,78,76,52,70,59,58,45,72,40,58,67,5,43,38,46,42,29,40,32,54,32,46,74,70,77,45,83,61,77,98,62,53,45,66,50,39,56,50,40,31,66,39,97,80,43,42,67,57,28,33,49,22,55,46,51,42,34,27,52,51,13,39,51,52,30,52,53,35,67,76,70,64,37,68,95,38,46,76,49,75,65,82,65,61,71,78,46,44,68,59,54,71,74,40,53,17,67,62,29,26,32,68,53,72,93,46,22,74,70,40,70,75,37,51,75,44,77,57,78,64,92,52,53,70,61,54,50,54,52,52,51,53,38,46,76,72,69,47,86,128

Sequence (155 aa):
PEEDILLSVLREEVGHVSCERLLSGMGLVNIYRAIVLSDNRIPEDLEPKDVTGRALLEDPDTDCHRALSLFCVMMGRFGGNLALNIGAFGGVYIAGGIVPRFLQFFKNSGFRVAFEDKGRFKNYLSAIPVYVITNGYTGLIGAGAYLRQELGYKL

pLDDT: mean 95.21, std 4.23, range [70.06, 98.69]

Radius of gyration: 17.65 Å; Cα contacts (8 Å, |Δi|>4): 179; chains: 1; bounding box: 39×32×53 Å

Mean predicted aligned error: 3.43 Å

Nearest PDB structures (foldseek):
  1sz2-assembly1_A  TM=9.849E-01  e=1.268E-15  Escherichia coli
  3vpz-assembly1_A-2  TM=9.409E-01  e=1.028E-07  Pseudoalteromonas sp. AS-131
  8dtc-assembly1_B  TM=8.628E-01  e=2.850E-04  Acanthamoeba castellanii
  6vzz-assembly1_A-2  TM=8.913E-01  e=3.174E-03  Balamuthia mandrillaris
  4yze-assembly1_A  TM=2.734E-01  e=4.155E+00  Escherichia coli K-12